Protein AF-A0A936G6K6-F1 (afdb_monomer)

Structure (mmCIF, N/CA/C/O backbone):
data_AF-A0A936G6K6-F1
#
_entry.id   AF-A0A936G6K6-F1
#
loop_
_atom_site.group_PDB
_atom_site.id
_atom_site.type_symbol
_atom_site.label_atom_id
_atom_site.label_alt_id
_atom_site.label_comp_id
_atom_site.label_asym_id
_atom_site.label_entity_id
_atom_site.label_seq_id
_atom_site.pdbx_PDB_ins_code
_atom_site.Cartn_x
_atom_site.Cartn_y
_atom_site.Cartn_z
_atom_site.occupancy
_atom_site.B_iso_or_equiv
_atom_site.auth_seq_id
_atom_site.auth_comp_id
_atom_site.auth_asym_id
_atom_site.auth_atom_id
_atom_site.pdbx_PDB_model_num
ATOM 1 N N . MET A 1 1 ? -15.267 -15.330 8.809 1.00 56.38 1 MET A N 1
ATOM 2 C CA . MET A 1 1 ? -14.737 -15.705 7.482 1.00 56.38 1 MET A CA 1
ATOM 3 C C . MET A 1 1 ? -13.510 -16.519 7.801 1.00 56.38 1 MET A C 1
ATOM 5 O O . MET A 1 1 ? -12.595 -15.932 8.346 1.00 56.38 1 MET A O 1
ATOM 9 N N . GLU A 1 2 ? -13.546 -17.838 7.624 1.00 73.31 2 GLU A N 1
ATOM 10 C CA . GLU A 1 2 ? -12.420 -18.704 8.004 1.00 73.31 2 GLU A CA 1
ATOM 11 C C . GLU A 1 2 ? -11.622 -19.114 6.769 1.00 73.31 2 GLU A C 1
ATOM 13 O O . GLU A 1 2 ? -12.203 -19.346 5.708 1.00 73.31 2 GLU A O 1
ATOM 18 N N . GLY A 1 3 ? -10.293 -19.122 6.895 1.00 71.06 3 GLY A N 1
ATOM 19 C CA . GLY A 1 3 ? -9.369 -19.430 5.803 1.00 71.06 3 GLY A CA 1
ATOM 20 C C . GLY A 1 3 ? -9.060 -20.926 5.688 1.00 71.06 3 GLY A C 1
ATOM 21 O O . GLY A 1 3 ? -8.927 -21.615 6.694 1.00 71.06 3 GLY A O 1
ATOM 22 N N . ASP A 1 4 ? -8.873 -21.413 4.458 1.00 78.00 4 ASP A N 1
ATOM 23 C CA . ASP A 1 4 ? -8.591 -22.831 4.139 1.00 78.00 4 ASP A CA 1
ATOM 24 C C . ASP A 1 4 ? -7.078 -23.152 4.050 1.00 78.00 4 ASP A C 1
ATOM 26 O O . ASP A 1 4 ? -6.650 -24.200 3.579 1.00 78.00 4 ASP A O 1
ATOM 30 N N . LEU A 1 5 ? -6.217 -22.233 4.504 1.00 79.75 5 LEU A N 1
ATOM 31 C CA . LEU A 1 5 ? -4.752 -22.336 4.387 1.00 79.75 5 LEU A CA 1
ATOM 32 C C . LEU A 1 5 ? -4.091 -23.072 5.571 1.00 79.75 5 LEU A C 1
ATOM 34 O O . LEU A 1 5 ? -2.964 -22.760 5.950 1.00 79.75 5 LEU A O 1
ATOM 38 N N . GLY A 1 6 ? -4.785 -24.048 6.163 1.00 80.12 6 GLY A N 1
ATOM 39 C CA . GLY A 1 6 ? -4.223 -24.945 7.185 1.00 80.12 6 GLY A CA 1
ATOM 40 C C . GLY A 1 6 ? -4.538 -24.610 8.647 1.00 80.12 6 GLY A C 1
ATOM 41 O O . GLY A 1 6 ? -4.147 -25.376 9.520 1.00 80.12 6 GLY A O 1
ATOM 42 N N . ASN A 1 7 ? -5.289 -23.536 8.920 1.00 83.62 7 ASN A N 1
ATOM 43 C CA . ASN A 1 7 ? -5.702 -23.133 10.276 1.00 83.62 7 ASN A CA 1
ATOM 44 C C . ASN A 1 7 ? -7.234 -23.015 10.415 1.00 83.62 7 ASN A C 1
ATOM 46 O O . ASN A 1 7 ? -7.725 -22.138 11.119 1.00 83.62 7 ASN A O 1
ATOM 50 N N . ALA A 1 8 ? -7.991 -23.886 9.744 1.00 84.62 8 ALA A N 1
ATOM 51 C CA . ALA A 1 8 ? -9.456 -23.805 9.674 1.00 84.62 8 ALA A CA 1
ATOM 52 C C . ALA A 1 8 ? -10.166 -23.971 11.034 1.00 84.62 8 ALA A C 1
ATOM 54 O O . ALA A 1 8 ? -11.277 -23.480 11.214 1.00 84.62 8 ALA A O 1
ATOM 55 N N . ASP A 1 9 ? -9.519 -24.632 12.000 1.00 87.56 9 ASP A N 1
ATOM 56 C CA . ASP A 1 9 ? -10.060 -24.816 13.354 1.00 87.56 9 ASP A CA 1
ATOM 57 C C . ASP A 1 9 ? -9.910 -23.565 14.242 1.00 87.56 9 ASP A C 1
ATOM 59 O O . ASP A 1 9 ? -10.381 -23.548 15.381 1.00 87.56 9 ASP A O 1
ATOM 63 N N . GLN A 1 10 ? -9.211 -22.527 13.769 1.00 86.25 10 GLN A N 1
ATOM 64 C CA . GLN A 1 10 ? -9.030 -21.270 14.494 1.00 86.25 10 GLN A CA 1
ATOM 65 C C . GLN A 1 10 ? -10.031 -20.228 13.996 1.00 86.25 10 GLN A C 1
ATOM 67 O O . GLN A 1 10 ? -10.219 -20.077 12.799 1.00 86.25 10 GLN A O 1
ATOM 72 N N . SER A 1 11 ? -10.651 -19.493 14.921 1.00 87.12 11 SER A N 1
ATOM 73 C CA . SER A 1 11 ? -11.597 -18.422 14.585 1.00 87.12 11 SER A CA 1
ATOM 74 C C . SER A 1 11 ? -10.874 -17.157 14.118 1.00 87.12 11 SER A C 1
ATOM 76 O O . SER A 1 11 ? -9.978 -16.665 14.804 1.00 87.12 11 SER A O 1
ATOM 78 N N . SER A 1 12 ? -11.339 -16.575 13.015 1.00 87.00 12 SER A N 1
ATOM 79 C CA . SER A 1 12 ? -10.895 -15.294 12.449 1.00 87.00 12 SER A CA 1
ATOM 80 C C . SER A 1 12 ? -11.870 -14.147 12.762 1.00 87.00 12 SER A C 1
ATOM 82 O O . SER A 1 12 ? -11.853 -13.100 12.110 1.00 87.00 12 SER A O 1
ATOM 84 N N . CYS A 1 13 ? -12.777 -14.330 13.729 1.00 90.94 13 CYS A N 1
ATOM 85 C CA . CYS A 1 13 ? -13.719 -13.291 14.148 1.00 90.94 13 CYS A CA 1
ATOM 86 C C . CYS A 1 13 ? -12.990 -12.138 14.857 1.00 90.94 13 CYS A C 1
ATOM 88 O O . CYS A 1 13 ? -12.351 -12.348 15.885 1.00 90.94 13 CYS A O 1
ATOM 90 N N . VAL A 1 14 ? -13.144 -10.912 14.350 1.00 90.38 14 VAL A N 1
ATOM 91 C CA . VAL A 1 14 ? -12.605 -9.686 14.964 1.00 90.38 14 VAL A CA 1
ATOM 92 C C . VAL A 1 14 ? -13.731 -8.835 15.560 1.00 90.38 14 VAL A C 1
ATOM 94 O O . VAL A 1 14 ? -14.778 -8.671 14.936 1.00 90.38 14 VAL A O 1
ATOM 97 N N . GLN A 1 15 ? -13.539 -8.285 16.765 1.00 92.38 15 GLN A N 1
ATOM 98 C CA . GLN A 1 15 ? -14.544 -7.426 17.418 1.00 92.38 15 GLN A CA 1
ATOM 99 C C . GLN A 1 15 ? -14.562 -5.995 16.866 1.00 92.38 15 GLN A C 1
ATOM 101 O O . GLN A 1 15 ? -15.618 -5.369 16.815 1.00 92.38 15 GLN A O 1
ATOM 106 N N . ALA A 1 16 ? -13.397 -5.466 16.492 1.00 91.38 16 ALA A N 1
ATOM 107 C CA . ALA A 1 16 ? -13.245 -4.141 15.908 1.00 91.38 16 ALA A CA 1
ATOM 108 C C . ALA A 1 16 ? -11.904 -4.037 15.174 1.00 91.38 16 ALA A C 1
ATOM 110 O O . ALA A 1 16 ? -10.940 -4.713 15.534 1.00 91.38 16 ALA A O 1
ATOM 111 N N . VAL A 1 17 ? -11.843 -3.149 14.184 1.00 85.31 17 VAL A N 1
ATOM 112 C CA . VAL A 1 17 ? -10.612 -2.765 13.489 1.00 85.31 17 VAL A CA 1
ATOM 113 C C . VAL A 1 17 ? -10.436 -1.263 13.669 1.00 85.31 17 VAL A C 1
ATOM 115 O O . VAL A 1 17 ? -11.373 -0.501 13.439 1.00 85.31 17 VAL A O 1
ATOM 118 N N . VAL A 1 18 ? -9.250 -0.844 14.109 1.00 88.12 18 VAL A N 1
ATOM 119 C CA . VAL A 1 18 ? -8.862 0.569 14.159 1.00 88.12 18 VAL A CA 1
ATOM 120 C C . VAL A 1 18 ? -7.790 0.776 13.109 1.00 88.12 18 VAL A C 1
ATOM 122 O O . VAL A 1 18 ? -6.707 0.204 13.215 1.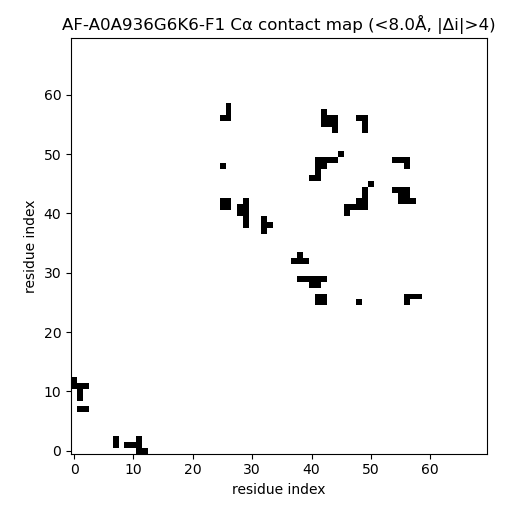00 88.12 18 VAL A O 1
ATOM 125 N N . ASP A 1 19 ? -8.106 1.596 12.116 1.00 82.56 19 ASP A N 1
ATOM 126 C CA . ASP A 1 19 ? -7.176 1.978 11.067 1.00 82.56 19 ASP A CA 1
ATOM 127 C C . ASP A 1 19 ? -6.799 3.451 11.238 1.00 82.56 19 ASP A C 1
ATOM 129 O O . ASP A 1 19 ? -7.565 4.359 10.914 1.00 82.56 19 ASP A O 1
ATOM 133 N N . TRP A 1 20 ? -5.632 3.686 11.833 1.00 75.81 20 TRP A N 1
ATOM 134 C CA . TRP A 1 20 ? -5.111 5.036 12.052 1.00 75.81 20 TRP A CA 1
ATOM 135 C C . TRP A 1 20 ? -4.702 5.725 10.751 1.00 75.81 20 TRP A C 1
ATOM 137 O O . TRP A 1 20 ? -4.734 6.952 10.673 1.00 75.81 20 TRP A O 1
ATOM 147 N N . PHE A 1 21 ? -4.334 4.939 9.743 1.00 71.00 21 PHE A N 1
ATOM 148 C CA . PHE A 1 21 ? -3.847 5.408 8.456 1.00 71.00 21 PHE A CA 1
ATOM 149 C C . PHE A 1 21 ? -4.536 4.589 7.371 1.00 71.00 21 PHE A C 1
ATOM 151 O O . PHE A 1 21 ? -3.917 3.749 6.718 1.00 71.00 21 PHE A O 1
ATOM 158 N N . GLY A 1 22 ? -5.837 4.878 7.236 1.00 70.81 22 GLY A N 1
ATOM 159 C CA . GLY A 1 22 ? -6.736 4.353 6.211 1.00 70.81 22 GLY A CA 1
ATOM 160 C C . GLY A 1 22 ? -6.122 4.324 4.812 1.00 70.81 22 GLY A C 1
ATOM 161 O O . GLY A 1 22 ? -5.142 5.023 4.562 1.00 70.81 22 GLY A O 1
ATOM 162 N N . PRO A 1 23 ? -6.731 3.562 3.885 1.00 64.44 23 PRO A N 1
ATOM 163 C CA . PRO A 1 23 ? -6.097 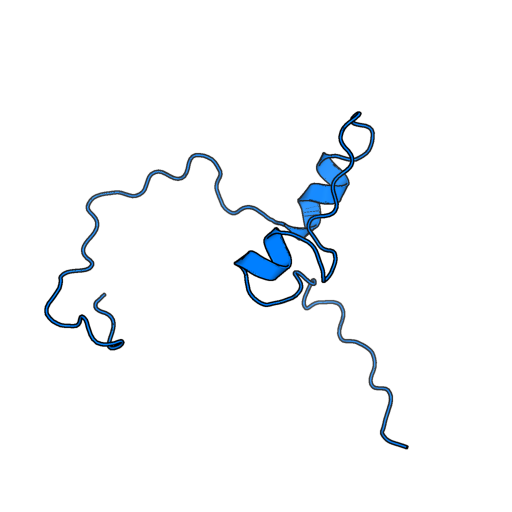2.947 2.719 1.00 64.44 23 PRO A CA 1
ATOM 164 C C . PRO A 1 23 ? -4.923 3.757 2.171 1.00 64.44 23 PRO A C 1
ATOM 166 O O . PRO A 1 23 ? -5.097 4.764 1.482 1.00 64.44 23 PRO A O 1
ATOM 169 N N . ILE A 1 24 ? -3.724 3.298 2.527 1.00 77.81 24 ILE A N 1
ATOM 170 C CA . ILE A 1 24 ? -2.471 3.880 2.073 1.00 77.81 24 ILE A CA 1
ATOM 171 C C . ILE A 1 24 ? -2.322 3.609 0.577 1.00 77.81 24 ILE A C 1
ATOM 173 O O . ILE A 1 24 ? -2.307 2.462 0.130 1.00 77.81 24 ILE A O 1
ATOM 177 N N . ASP A 1 25 ? -2.197 4.689 -0.186 1.00 82.38 25 ASP A N 1
ATOM 178 C CA . ASP A 1 25 ? -1.894 4.645 -1.608 1.00 82.38 25 ASP A CA 1
ATOM 179 C C . ASP A 1 25 ? -0.385 4.820 -1.808 1.00 82.38 25 ASP A C 1
ATOM 181 O O . ASP A 1 25 ? 0.135 5.940 -1.809 1.00 82.38 25 ASP A O 1
ATOM 185 N N . PHE A 1 26 ? 0.317 3.696 -1.971 1.00 81.94 26 PHE A N 1
ATOM 186 C CA . PHE A 1 26 ? 1.764 3.671 -2.200 1.00 81.94 26 PHE A CA 1
ATOM 187 C C . PHE A 1 26 ? 2.188 4.457 -3.448 1.00 81.94 26 PHE A C 1
ATOM 189 O O . PHE A 1 26 ? 3.323 4.924 -3.508 1.00 81.94 26 PHE A O 1
ATOM 196 N N . LEU A 1 27 ? 1.293 4.649 -4.425 1.00 84.50 27 LEU A N 1
ATOM 197 C CA . LEU A 1 27 ? 1.606 5.397 -5.644 1.00 84.50 27 LEU A CA 1
ATOM 198 C C . LEU A 1 27 ? 1.723 6.900 -5.383 1.00 84.50 27 LEU A C 1
ATOM 200 O O . LEU A 1 27 ? 2.476 7.580 -6.075 1.00 84.50 27 LEU A O 1
ATOM 204 N N . LYS A 1 28 ? 1.020 7.411 -4.367 1.00 84.88 28 LYS A N 1
ATOM 205 C CA . LYS A 1 28 ? 1.024 8.836 -4.003 1.00 84.88 28 LYS A CA 1
ATOM 206 C C . LYS A 1 28 ? 2.111 9.215 -3.002 1.00 84.88 28 LYS A C 1
ATOM 208 O O . LYS A 1 28 ? 2.357 10.402 -2.804 1.00 84.88 28 LYS A O 1
ATOM 213 N N . MET A 1 29 ? 2.752 8.241 -2.356 1.00 84.38 29 MET A N 1
ATOM 214 C CA . MET A 1 29 ? 3.727 8.518 -1.298 1.00 84.38 29 MET A CA 1
ATOM 215 C C . MET A 1 29 ? 4.924 9.318 -1.817 1.00 84.38 29 MET A C 1
ATOM 217 O O . MET A 1 29 ? 5.324 10.288 -1.183 1.00 84.38 29 MET A O 1
ATOM 221 N N . ASP A 1 30 ? 5.442 8.997 -3.001 1.00 85.88 30 ASP A N 1
ATOM 222 C CA . ASP A 1 30 ? 6.584 9.728 -3.568 1.00 85.88 30 ASP A CA 1
ATOM 223 C C . ASP A 1 30 ? 6.238 11.207 -3.821 1.00 85.88 30 ASP A C 1
ATOM 225 O O . ASP A 1 30 ? 7.023 12.097 -3.494 1.00 85.88 30 ASP A O 1
ATOM 229 N N . GLU A 1 31 ? 5.025 11.491 -4.311 1.00 85.62 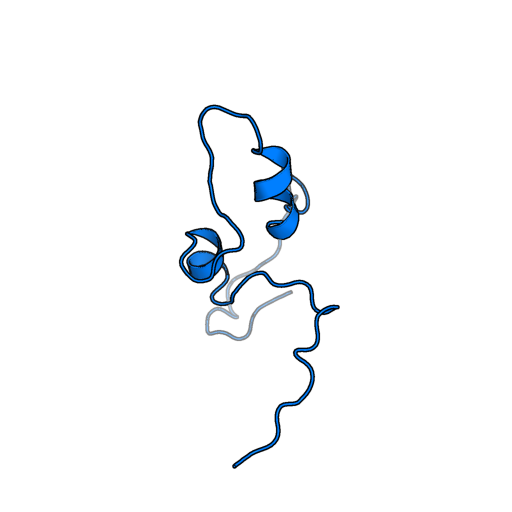31 GLU A N 1
ATOM 230 C CA . GLU A 1 31 ? 4.533 12.861 -4.514 1.00 85.62 31 GLU A CA 1
ATOM 231 C C . GLU A 1 31 ? 4.372 13.623 -3.192 1.00 85.62 31 GLU A C 1
ATOM 233 O O . GLU A 1 31 ? 4.674 14.812 -3.115 1.00 85.62 31 GLU A O 1
ATOM 238 N N . GLN A 1 32 ? 3.916 12.947 -2.136 1.00 84.94 32 GLN A N 1
ATOM 239 C CA . GLN A 1 32 ? 3.727 13.548 -0.813 1.00 84.94 32 GLN A CA 1
ATOM 240 C C . GLN A 1 32 ? 5.052 13.884 -0.119 1.00 84.94 32 GLN A C 1
ATOM 242 O O . GLN A 1 32 ? 5.114 14.842 0.653 1.00 84.94 32 GLN A O 1
ATOM 247 N N . PHE A 1 33 ? 6.104 13.106 -0.384 1.00 82.81 33 PHE A N 1
ATOM 248 C CA . PHE A 1 33 ? 7.440 13.317 0.178 1.00 82.81 33 PHE A CA 1
ATOM 249 C C . PHE A 1 33 ? 8.322 14.245 -0.671 1.00 82.81 33 PHE A C 1
ATOM 251 O O . PHE A 1 33 ? 9.408 14.633 -0.223 1.00 82.81 33 PHE A O 1
ATOM 258 N N . ALA A 1 34 ? 7.860 14.648 -1.859 1.00 83.19 34 ALA A N 1
ATOM 259 C CA . ALA A 1 34 ? 8.582 15.552 -2.743 1.00 83.19 34 ALA A CA 1
ATOM 260 C C . ALA A 1 34 ? 8.891 16.896 -2.054 1.00 83.19 34 ALA A C 1
ATOM 262 O O . ALA A 1 34 ? 8.018 17.554 -1.486 1.00 83.19 34 ALA A O 1
ATOM 263 N N . GLY A 1 35 ? 10.156 17.320 -2.103 1.00 78.31 35 GLY A N 1
ATOM 264 C CA . GLY A 1 35 ? 10.608 18.576 -1.490 1.00 78.31 35 GLY A CA 1
ATOM 265 C C . GLY A 1 35 ? 10.864 18.506 0.020 1.00 78.31 35 GLY A C 1
ATOM 266 O O . GLY A 1 35 ? 11.218 19.520 0.625 1.00 78.31 35 GLY A O 1
ATOM 267 N N . THR A 1 36 ? 10.731 17.32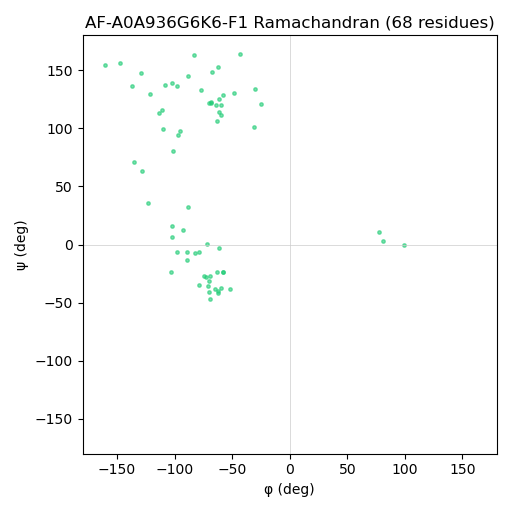9 0.636 1.00 83.88 36 THR A N 1
ATOM 268 C CA . THR A 1 36 ? 11.242 17.084 1.991 1.00 83.88 36 THR A CA 1
ATOM 269 C C . THR A 1 36 ? 12.733 16.730 1.949 1.00 83.88 36 THR A C 1
ATOM 271 O O . THR A 1 36 ? 13.274 16.355 0.914 1.00 83.88 36 THR A O 1
ATOM 274 N N . SER A 1 37 ? 13.428 16.810 3.086 1.00 82.81 37 SER A N 1
ATOM 275 C CA . SER A 1 37 ? 14.834 16.378 3.187 1.00 82.81 37 SER A CA 1
ATOM 276 C C . SER A 1 37 ? 15.020 14.853 3.150 1.00 82.81 37 SER A C 1
ATOM 278 O O . SER A 1 37 ? 16.145 14.377 3.294 1.00 82.81 37 SER A O 1
ATOM 280 N N . CYS A 1 38 ? 13.929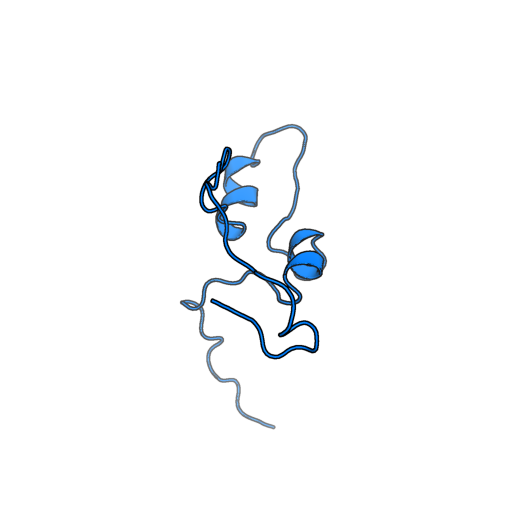 14.094 3.026 1.00 75.06 38 CYS A N 1
ATOM 281 C CA . CYS A 1 38 ? 13.888 12.640 3.103 1.00 75.06 38 CYS A CA 1
ATOM 282 C C . CYS A 1 38 ? 13.163 12.087 1.871 1.00 75.06 38 CYS A C 1
ATOM 284 O O . CYS A 1 38 ? 12.096 11.492 1.992 1.00 75.06 38 CYS A O 1
ATOM 286 N N . GLU A 1 39 ? 13.725 12.309 0.682 1.00 70.69 39 GLU A N 1
ATOM 287 C CA . GLU A 1 39 ? 13.213 11.683 -0.538 1.00 70.69 39 GLU A CA 1
ATOM 288 C C . GLU A 1 39 ? 13.307 10.156 -0.418 1.00 70.69 39 GLU A C 1
ATOM 290 O O . GLU A 1 39 ? 14.368 9.586 -0.147 1.00 70.69 39 GLU A O 1
ATOM 295 N N . GLN A 1 40 ? 12.171 9.497 -0.607 1.00 78.50 40 GLN A N 1
ATOM 296 C CA . GLN A 1 40 ? 12.024 8.049 -0.582 1.00 78.50 40 GLN A CA 1
ATOM 297 C C . GLN A 1 40 ? 11.276 7.628 -1.846 1.00 78.50 40 GLN A C 1
ATOM 299 O O . GLN A 1 40 ? 10.447 8.383 -2.346 1.00 78.50 40 GLN A O 1
ATOM 304 N N . SER A 1 41 ? 11.592 6.439 -2.362 1.00 82.19 41 SER A N 1
ATOM 305 C CA . SER A 1 41 ? 10.880 5.851 -3.495 1.00 82.19 41 SER A CA 1
ATOM 306 C C . SER A 1 41 ? 10.137 4.608 -3.037 1.00 82.19 41 SER A C 1
ATOM 308 O O . SER A 1 41 ? 10.755 3.609 -2.660 1.00 82.19 41 SER A O 1
ATOM 310 N N . HIS A 1 42 ? 8.815 4.696 -3.074 1.00 86.00 42 HIS A N 1
ATOM 311 C CA . HIS A 1 42 ? 7.886 3.689 -2.576 1.00 86.00 42 HIS A CA 1
ATOM 312 C C . HIS A 1 42 ? 7.280 2.869 -3.723 1.00 86.00 42 HIS A C 1
ATOM 314 O O . HIS A 1 42 ? 6.912 1.711 -3.527 1.00 86.00 42 HIS A O 1
ATOM 320 N N . ASN A 1 43 ? 7.246 3.410 -4.947 1.00 80.56 43 ASN A N 1
ATOM 321 C CA . ASN A 1 43 ? 6.699 2.728 -6.127 1.00 80.56 43 ASN A CA 1
ATOM 322 C C . ASN A 1 43 ? 7.759 2.050 -7.025 1.00 80.56 43 ASN A C 1
ATOM 324 O O . ASN A 1 43 ? 7.408 1.332 -7.962 1.00 80.56 43 ASN A O 1
ATOM 328 N N . ALA A 1 44 ? 9.056 2.236 -6.755 1.00 82.94 44 ALA A N 1
ATOM 329 C CA . ALA A 1 44 ? 10.113 1.569 -7.511 1.00 82.94 44 ALA A CA 1
ATOM 330 C C . ALA A 1 44 ? 10.121 0.055 -7.261 1.00 82.94 44 ALA A C 1
ATOM 332 O O . ALA A 1 44 ? 9.880 -0.407 -6.150 1.00 82.94 44 ALA A O 1
ATOM 333 N N . ALA A 1 45 ? 10.518 -0.732 -8.265 1.00 82.44 45 ALA A N 1
ATOM 334 C CA . ALA A 1 45 ? 10.511 -2.198 -8.192 1.00 82.44 45 ALA A CA 1
ATOM 335 C C . ALA A 1 45 ? 11.348 -2.798 -7.043 1.00 82.44 45 ALA A C 1
ATOM 337 O O . ALA A 1 45 ? 11.120 -3.930 -6.620 1.00 82.44 45 ALA A O 1
ATOM 338 N N . ASN A 1 46 ? 12.344 -2.060 -6.550 1.00 83.25 46 ASN A N 1
ATOM 339 C CA . ASN A 1 46 ? 13.211 -2.462 -5.445 1.00 83.25 46 ASN A CA 1
ATOM 340 C C . ASN A 1 46 ? 12.850 -1.796 -4.102 1.00 83.25 46 ASN A C 1
ATOM 342 O O . ASN A 1 46 ? 13.598 -1.990 -3.132 1.00 83.25 46 ASN A O 1
ATOM 346 N N . SER A 1 47 ? 11.740 -1.050 -4.037 1.00 85.12 47 SER A N 1
ATOM 347 C CA . SER A 1 47 ? 11.270 -0.384 -2.821 1.00 85.12 47 SER A CA 1
ATOM 348 C C . SER A 1 47 ? 10.937 -1.397 -1.714 1.00 85.12 47 SER A C 1
ATOM 350 O O . SER A 1 47 ? 10.620 -2.564 -1.995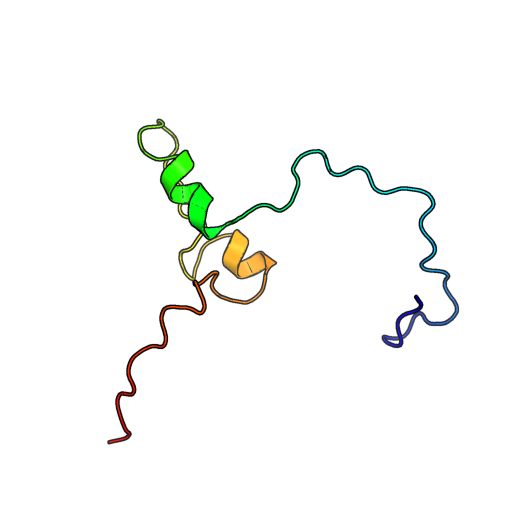 1.00 85.12 47 SER A O 1
ATOM 352 N N . PRO A 1 48 ? 11.038 -1.001 -0.433 1.00 84.44 48 PRO A N 1
ATOM 353 C CA . PRO A 1 48 ? 10.546 -1.809 0.683 1.00 84.44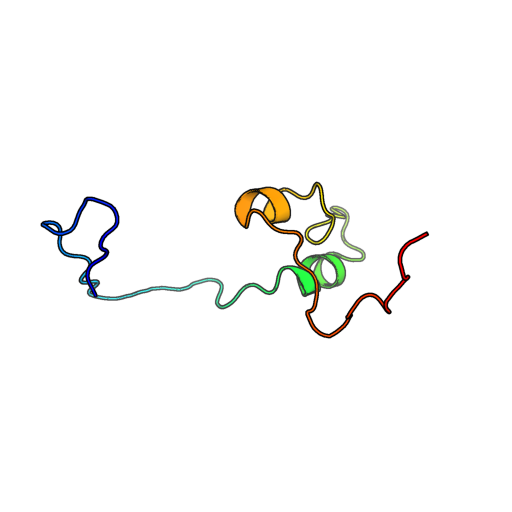 48 PRO A CA 1
ATOM 354 C C . PRO A 1 48 ? 9.087 -2.256 0.500 1.00 84.44 48 PRO A C 1
ATOM 356 O O . PRO A 1 48 ? 8.748 -3.400 0.796 1.00 84.44 48 PRO A O 1
ATOM 359 N N . GLU A 1 49 ? 8.250 -1.385 -0.052 1.00 85.94 49 GLU A N 1
ATOM 360 C CA . GLU A 1 49 ? 6.822 -1.595 -0.274 1.00 85.94 49 GLU A CA 1
ATOM 361 C C . GLU A 1 49 ? 6.583 -2.633 -1.376 1.00 85.94 49 GLU A C 1
ATOM 363 O O . GLU A 1 49 ? 5.774 -3.541 -1.189 1.00 85.94 49 GLU A O 1
ATOM 368 N N . SER A 1 50 ? 7.360 -2.598 -2.467 1.00 84.38 50 SER A N 1
ATOM 369 C CA . SER A 1 50 ? 7.326 -3.634 -3.513 1.00 84.38 50 SER A CA 1
ATOM 370 C C . SER A 1 50 ? 7.667 -5.019 -2.959 1.00 84.38 50 SER A C 1
ATOM 372 O O . SER A 1 50 ? 7.065 -6.022 -3.343 1.00 84.38 50 SER A O 1
ATOM 374 N N . LYS A 1 51 ? 8.614 -5.094 -2.014 1.00 87.00 51 LYS A N 1
ATOM 375 C CA . LYS A 1 51 ? 8.968 -6.354 -1.337 1.00 87.00 51 LYS A CA 1
ATOM 376 C C . LYS A 1 51 ? 7.877 -6.821 -0.377 1.00 87.00 51 LYS A C 1
ATOM 378 O O . LYS A 1 51 ? 7.682 -8.025 -0.247 1.00 87.00 51 LYS A O 1
ATOM 383 N N . LEU A 1 52 ? 7.193 -5.890 0.289 1.00 85.06 52 LEU A N 1
ATOM 384 C CA . LEU A 1 52 ? 6.105 -6.185 1.219 1.00 85.06 52 LEU A CA 1
ATOM 385 C C . LEU A 1 52 ? 4.866 -6.715 0.489 1.00 85.06 52 LEU A C 1
ATOM 387 O O . LEU A 1 52 ? 4.291 -7.716 0.905 1.00 85.06 52 LEU A O 1
ATOM 391 N N . VAL A 1 53 ? 4.470 -6.050 -0.597 1.00 85.56 53 VAL A N 1
ATOM 392 C CA . VAL A 1 53 ? 3.313 -6.439 -1.416 1.00 85.56 53 VAL A CA 1
ATOM 393 C C . VAL A 1 53 ? 3.636 -7.666 -2.279 1.00 85.56 53 VAL A C 1
ATOM 395 O O . VAL A 1 53 ? 2.743 -8.441 -2.612 1.00 85.56 53 VAL A O 1
ATOM 398 N N . GLY A 1 54 ? 4.910 -7.873 -2.630 1.00 83.38 54 GLY A N 1
ATOM 399 C CA . GLY A 1 54 ? 5.349 -8.956 -3.516 1.00 83.38 54 GLY A CA 1
ATOM 400 C C . GLY A 1 54 ? 5.088 -8.676 -5.000 1.00 83.38 54 GLY A C 1
ATOM 401 O O . GLY A 1 54 ? 5.227 -9.568 -5.835 1.00 83.38 54 GLY A O 1
ATOM 402 N N . ALA A 1 55 ? 4.719 -7.441 -5.331 1.00 81.25 55 ALA A N 1
ATOM 403 C CA . ALA A 1 55 ? 4.511 -6.941 -6.679 1.00 81.25 55 ALA A CA 1
ATOM 404 C C . ALA A 1 55 ? 4.902 -5.462 -6.725 1.00 81.25 55 ALA A C 1
ATOM 406 O O . ALA A 1 55 ? 4.883 -4.780 -5.702 1.00 81.25 55 ALA A O 1
ATOM 407 N N . ILE A 1 56 ? 5.242 -4.972 -7.916 1.00 84.06 56 ILE A N 1
ATOM 408 C CA . ILE A 1 56 ? 5.519 -3.550 -8.128 1.00 84.06 56 ILE A CA 1
ATOM 409 C C . ILE A 1 56 ? 4.186 -2.796 -8.003 1.00 84.06 56 ILE A C 1
ATOM 411 O O . ILE A 1 56 ? 3.267 -3.109 -8.768 1.00 84.06 56 ILE A O 1
ATOM 415 N N . PRO A 1 57 ? 4.051 -1.816 -7.090 1.00 73.56 57 PRO A N 1
ATOM 416 C CA . PRO A 1 57 ? 2.900 -0.929 -7.063 1.00 73.56 57 PRO A CA 1
ATOM 417 C C . PRO A 1 57 ? 2.887 -0.129 -8.368 1.00 73.56 57 PRO A C 1
ATOM 419 O O . PRO A 1 57 ? 3.718 0.749 -8.585 1.00 73.56 57 PRO A O 1
ATOM 422 N N . CYS A 1 58 ? 1.973 -0.466 -9.271 1.00 64.69 58 CYS A N 1
ATOM 423 C CA . CYS A 1 58 ? 1.802 0.215 -10.546 1.00 64.69 58 CYS A CA 1
ATOM 424 C C . CYS A 1 58 ? 0.308 0.415 -10.797 1.00 64.69 58 CYS A C 1
ATOM 426 O O . CYS A 1 58 ? -0.491 -0.496 -10.565 1.00 64.69 58 CYS A O 1
ATOM 428 N N . ASP A 1 59 ? -0.071 1.605 -11.259 1.00 55.59 59 ASP A N 1
ATOM 429 C CA . ASP A 1 59 ? -1.449 1.886 -11.639 1.00 55.59 59 ASP A CA 1
ATOM 430 C C . ASP A 1 59 ? -1.848 0.999 -12.824 1.00 55.59 59 ASP A C 1
ATOM 432 O O . ASP A 1 59 ? -1.287 1.085 -13.917 1.00 55.59 59 ASP A O 1
ATOM 436 N N . SER A 1 60 ? -2.878 0.175 -12.628 1.00 55.16 60 SER A N 1
ATOM 437 C CA . SER A 1 60 ? -3.447 -0.708 -13.664 1.00 55.16 60 SER A CA 1
ATOM 438 C C . SER A 1 60 ? -4.015 0.027 -14.895 1.00 55.16 60 SER A C 1
ATOM 440 O O . SER A 1 60 ? -4.418 -0.613 -15.864 1.00 55.16 60 SER A O 1
ATOM 442 N N . HIS A 1 61 ? -4.003 1.366 -14.894 1.00 49.25 61 HIS A N 1
ATOM 443 C CA . HIS A 1 61 ? -4.322 2.212 -16.047 1.00 49.25 61 HIS A CA 1
ATOM 444 C C . HIS A 1 61 ? -3.155 2.419 -17.024 1.00 49.25 61 HIS A C 1
ATOM 446 O O . HIS A 1 61 ? -3.373 2.954 -18.110 1.00 49.25 61 HIS A O 1
ATOM 452 N N . HIS A 1 62 ? -1.942 1.971 -16.696 1.00 44.41 62 HIS A N 1
ATOM 453 C CA . HIS A 1 62 ? -0.859 1.863 -17.666 1.00 44.41 62 HIS A CA 1
ATOM 454 C C . HIS A 1 62 ? -0.717 0.401 -18.093 1.00 44.41 62 HIS A C 1
ATOM 456 O O . HIS A 1 62 ? 0.138 -0.332 -17.600 1.00 44.41 62 HIS A O 1
ATOM 462 N N . GLN A 1 63 ? -1.581 -0.036 -19.015 1.00 39.91 63 GLN A N 1
ATOM 463 C CA . GLN A 1 63 ? -1.258 -1.218 -19.808 1.00 39.91 63 GLN A CA 1
ATOM 464 C C . GLN A 1 63 ? 0.044 -0.897 -20.559 1.00 39.91 63 GLN A C 1
ATOM 466 O O . GLN A 1 63 ? 0.054 0.084 -21.309 1.00 39.91 63 GLN A O 1
ATOM 471 N N . PRO A 1 64 ? 1.145 -1.647 -20.364 1.00 44.44 64 PRO A N 1
ATOM 472 C CA . PRO A 1 64 ? 2.268 -1.543 -21.273 1.00 44.44 64 PRO A CA 1
ATOM 473 C C . PRO A 1 64 ? 1.744 -1.966 -22.641 1.00 44.44 64 PRO A C 1
ATOM 475 O O . PRO A 1 64 ? 1.295 -3.099 -22.822 1.00 44.44 64 PRO A O 1
ATOM 478 N N . ASP A 1 65 ? 1.726 -1.004 -23.557 1.00 42.81 65 ASP A N 1
ATOM 479 C CA . ASP A 1 65 ? 1.374 -1.212 -24.950 1.00 42.81 65 ASP A CA 1
ATOM 480 C C . ASP A 1 65 ? 2.154 -2.423 -25.474 1.00 42.81 65 ASP A C 1
ATOM 482 O O . ASP A 1 65 ? 3.359 -2.571 -25.232 1.00 42.81 65 ASP A O 1
ATOM 486 N N . GLU A 1 66 ? 1.437 -3.336 -26.112 1.00 49.88 66 GLU A N 1
ATOM 487 C CA . GLU A 1 66 ? 1.954 -4.634 -26.498 1.00 49.88 66 GLU A CA 1
ATOM 488 C C . GLU A 1 66 ? 3.159 -4.500 -27.434 1.00 49.88 66 GLU A C 1
ATOM 490 O O . GLU A 1 66 ? 3.006 -4.159 -28.609 1.00 49.88 66 GLU A O 1
ATOM 495 N N . LEU A 1 67 ? 4.360 -4.865 -26.971 1.00 39.97 67 LEU A N 1
ATOM 496 C CA . LEU A 1 67 ? 5.445 -5.206 -27.887 1.00 39.97 67 LEU A CA 1
ATOM 497 C C . LEU A 1 67 ? 5.511 -6.720 -28.067 1.00 39.97 67 LEU A C 1
ATOM 499 O O . LEU A 1 67 ? 6.125 -7.462 -27.302 1.00 39.97 67 LEU A O 1
ATOM 503 N N . HIS A 1 68 ? 4.821 -7.128 -29.127 1.00 39.00 68 HIS A N 1
ATOM 504 C CA . HIS A 1 68 ? 4.924 -8.398 -29.818 1.00 39.00 68 HIS A CA 1
ATOM 505 C C . HIS A 1 68 ? 6.323 -9.021 -29.759 1.00 39.00 68 HIS A C 1
ATOM 507 O O . HIS A 1 68 ? 7.329 -8.393 -30.099 1.00 39.00 68 HIS A O 1
ATOM 513 N N . HIS A 1 69 ? 6.314 -10.318 -29.452 1.00 40.12 69 HIS A N 1
ATOM 514 C CA . HIS A 1 69 ? 7.305 -11.301 -29.860 1.00 40.12 69 HIS A CA 1
ATOM 515 C C . HIS A 1 69 ? 8.058 -10.929 -31.145 1.00 40.12 69 HIS A C 1
ATOM 517 O O . HIS A 1 69 ? 7.474 -10.867 -32.232 1.00 40.12 69 HIS A O 1
ATOM 523 N N . ARG A 1 70 ? 9.380 -10.830 -31.010 1.00 47.12 70 ARG A N 1
ATOM 524 C CA . ARG A 1 70 ? 10.336 -11.376 -31.970 1.00 47.12 70 ARG A CA 1
ATOM 525 C C . ARG A 1 70 ? 11.440 -12.100 -31.223 1.00 47.12 70 ARG A C 1
ATOM 527 O O . ARG A 1 70 ? 11.927 -11.524 -30.228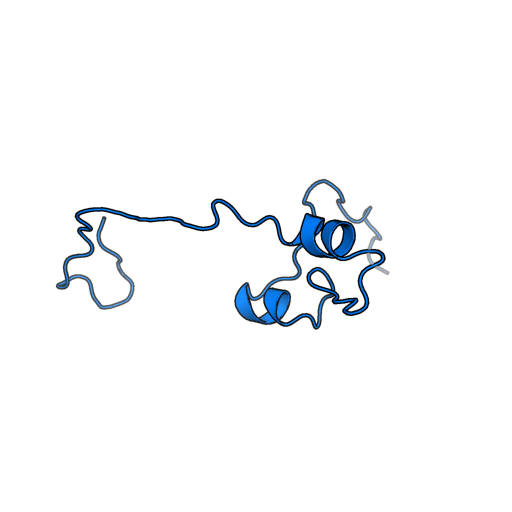 1.00 47.12 70 ARG A O 1
#

Radius of gyration: 18.28 Å; Cα contacts (8 Å, |Δi|>4): 50; chains: 1; bounding box: 30×44×49 Å

Secondary structure (DSSP, 8-state):
----SS-TTS----S----TT-S--HHHHHHHHTTSS----SSSTTSHHHHHHTS----TT---------

Mean predicted aligned error: 12.28 Å

Solvent-accessible surface area (backbone atoms only — not comparable to full-atom values): 4858 Å² total; per-residue (Å²): 118,70,56,88,86,81,54,61,92,50,85,61,80,73,93,78,84,86,71,93,72,62,90,77,57,54,77,52,47,39,70,72,34,60,92,51,99,65,75,60,64,41,41,42,75,84,16,73,52,10,65,71,72,71,46,61,62,67,69,86,84,63,68,78,75,84,80,73,90,129

pLDDT: mean 75.36, std 15.07, range 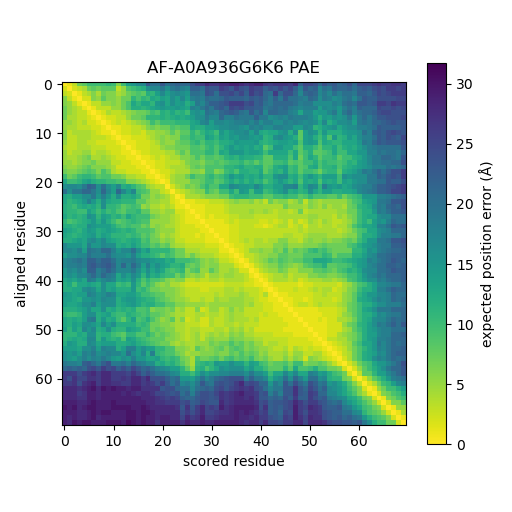[39.0, 92.38]

Foldseek 3Di:
DADPPPPRVDDPDDPDDDDPPPDDQLVCVQVVCPPPPDRARRQDCPHPNVVVVVHRRDPPVDDPDDDDDD

Sequence (70 aa):
MEGDLGNADQSSCVQAVVDWFGPIDFLKMDEQFAGTSCEQSHNAANSPESKLVGAIPCDSHHQPDELHHR